Protein AF-U2QV07-F1 (afdb_monomer_lite)

InterPro domains:
  IPR036388 Winged helix-like DNA-binding domain superfamily [G3DSA:1.10.10.10] (2-56)
  IPR036390 Winged helix DNA-binding domain superfamily [SSF46785] (6-74)

Structure (mmCIF, N/CA/C/O backbone):
data_AF-U2QV07-F1
#
_entry.id   AF-U2QV07-F1
#
loop_
_atom_site.group_PDB
_atom_site.id
_atom_site.type_symbol
_atom_site.label_atom_id
_atom_site.label_alt_id
_atom_site.label_comp_id
_atom_site.label_asym_id
_atom_site.label_entity_id
_atom_site.label_seq_id
_atom_site.pdbx_PDB_ins_code
_atom_site.Cartn_x
_atom_site.Cartn_y
_atom_site.Cartn_z
_atom_site.occupancy
_atom_site.B_iso_or_equiv
_atom_site.auth_seq_id
_atom_site.auth_comp_id
_atom_site.auth_asym_id
_atom_site.auth_atom_id
_atom_site.pdbx_PDB_model_num
ATOM 1 N N . MET A 1 1 ? 4.104 -17.697 6.189 1.00 62.09 1 MET A N 1
ATOM 2 C CA . MET A 1 1 ? 2.750 -17.159 6.452 1.00 62.09 1 MET A CA 1
ATOM 3 C C . MET A 1 1 ? 2.795 -15.646 6.325 1.00 62.09 1 MET A C 1
ATOM 5 O O . MET A 1 1 ? 3.747 -15.048 6.816 1.00 62.09 1 MET A O 1
ATOM 9 N N . VAL A 1 2 ? 1.820 -15.036 5.647 1.00 80.56 2 VAL A N 1
ATOM 10 C CA . VAL A 1 2 ? 1.725 -13.571 5.540 1.00 80.56 2 VAL A CA 1
ATOM 11 C C . VAL A 1 2 ? 1.279 -13.019 6.894 1.00 80.56 2 VAL A C 1
ATOM 13 O O . VAL A 1 2 ? 0.295 -13.480 7.463 1.00 80.56 2 VAL A O 1
ATOM 16 N N . GLN A 1 3 ? 2.034 -12.070 7.446 1.00 92.44 3 GLN A N 1
ATOM 17 C CA . GLN A 1 3 ? 1.728 -11.475 8.746 1.00 92.44 3 GLN A CA 1
ATOM 18 C C . GLN A 1 3 ? 0.769 -10.293 8.569 1.00 92.44 3 GLN A C 1
ATOM 20 O O . GLN A 1 3 ? 1.095 -9.364 7.827 1.00 92.44 3 GLN A O 1
ATOM 25 N N . LYS A 1 4 ? -0.362 -10.293 9.291 1.00 96.25 4 LYS A N 1
ATOM 26 C CA . LYS A 1 4 ? -1.298 -9.157 9.334 1.00 96.25 4 LYS A CA 1
ATOM 27 C C . LYS A 1 4 ? -0.608 -7.905 9.874 1.00 96.25 4 LYS A C 1
ATOM 29 O O . LYS A 1 4 ? 0.207 -7.995 10.797 1.00 96.25 4 LYS A O 1
ATOM 34 N N . LYS A 1 5 ? -0.914 -6.739 9.305 1.00 97.25 5 LYS A N 1
ATOM 35 C CA . LYS A 1 5 ? -0.305 -5.463 9.716 1.00 97.25 5 LYS A CA 1
ATOM 36 C C . LYS A 1 5 ? -1.341 -4.363 9.847 1.00 97.25 5 LYS A C 1
ATOM 38 O O . LYS A 1 5 ? -2.303 -4.320 9.088 1.00 97.25 5 LYS A O 1
ATOM 43 N N . ASN A 1 6 ? -1.122 -3.460 10.793 1.00 96.69 6 ASN A N 1
ATOM 44 C CA . ASN A 1 6 ? -1.952 -2.274 10.971 1.00 96.69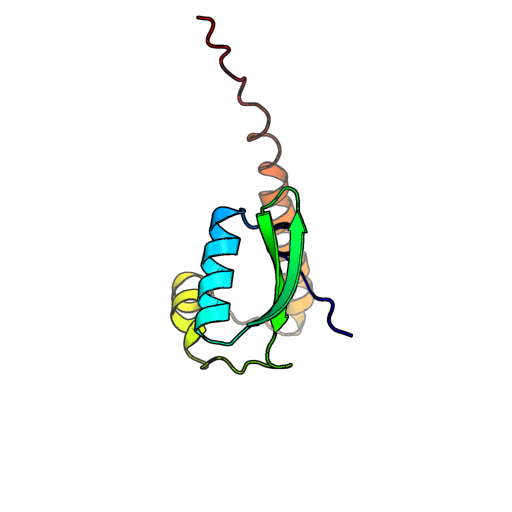 6 ASN A CA 1
ATOM 45 C C . ASN A 1 6 ? -1.385 -1.047 10.230 1.00 96.69 6 ASN A C 1
ATOM 47 O O . ASN A 1 6 ? -0.264 -1.072 9.710 1.00 96.69 6 ASN A O 1
ATOM 51 N N . SER A 1 7 ? -2.148 0.050 10.194 1.00 95.88 7 SER A N 1
ATOM 52 C CA . SER A 1 7 ? -1.762 1.261 9.454 1.00 95.88 7 SER A CA 1
ATOM 53 C C . SER A 1 7 ? -0.438 1.869 9.927 1.00 95.88 7 SER A C 1
ATOM 55 O O . SER A 1 7 ? 0.347 2.341 9.108 1.00 95.88 7 SER A O 1
ATOM 57 N N . GLN A 1 8 ? -0.137 1.821 11.227 1.00 95.38 8 GLN A N 1
ATOM 58 C CA . GLN A 1 8 ? 1.112 2.353 11.774 1.00 95.38 8 GLN A CA 1
ATOM 59 C C . GLN A 1 8 ? 2.322 1.502 11.368 1.00 95.38 8 GLN A C 1
ATOM 61 O O . GLN A 1 8 ? 3.366 2.040 10.994 1.00 95.38 8 GLN A O 1
ATOM 66 N N . GLN A 1 9 ? 2.183 0.177 11.410 1.00 96.56 9 GLN A N 1
ATOM 67 C CA . GLN A 1 9 ? 3.221 -0.753 10.968 1.00 96.56 9 GLN A CA 1
ATOM 68 C C . GLN A 1 9 ? 3.502 -0.595 9.470 1.00 96.56 9 GLN A C 1
ATOM 70 O O . GLN A 1 9 ? 4.667 -0.547 9.073 1.00 96.56 9 GLN A O 1
ATOM 75 N N . LEU A 1 10 ? 2.455 -0.458 8.651 1.00 96.75 10 LEU A N 1
ATOM 76 C CA . LEU A 1 10 ? 2.583 -0.244 7.208 1.00 96.75 10 LEU A CA 1
ATOM 77 C C . LEU A 1 10 ? 3.198 1.120 6.878 1.00 96.75 10 LEU A C 1
ATOM 79 O O . LEU A 1 10 ? 4.095 1.183 6.042 1.00 96.75 10 LEU A O 1
ATOM 83 N N . ALA A 1 11 ? 2.812 2.189 7.583 1.00 96.94 11 ALA A N 1
ATOM 84 C CA . ALA A 1 11 ? 3.434 3.508 7.442 1.00 96.94 11 ALA A CA 1
ATOM 85 C C . ALA A 1 11 ? 4.947 3.454 7.672 1.00 96.94 11 ALA A C 1
ATOM 87 O O . ALA A 1 11 ? 5.725 3.988 6.881 1.00 96.94 11 ALA A O 1
ATOM 88 N N . LYS A 1 12 ? 5.367 2.772 8.746 1.00 96.44 12 LYS A N 1
ATOM 89 C CA . LYS A 1 12 ? 6.781 2.615 9.095 1.00 96.44 12 LYS A CA 1
ATOM 90 C C . LYS A 1 12 ? 7.530 1.791 8.048 1.00 96.44 12 LYS A C 1
ATOM 92 O O . LYS A 1 12 ? 8.621 2.183 7.646 1.00 96.44 12 LYS A O 1
ATOM 97 N N . LEU A 1 13 ? 6.950 0.674 7.607 1.00 95.50 13 LEU A N 1
ATOM 98 C CA . LEU A 1 13 ? 7.563 -0.234 6.635 1.00 95.50 13 LEU A CA 1
ATOM 99 C C . LEU A 1 13 ? 7.738 0.427 5.261 1.00 95.50 13 LEU A C 1
ATOM 101 O O . LEU A 1 13 ? 8.793 0.296 4.651 1.00 95.50 13 LEU A O 1
ATOM 105 N N . LEU A 1 14 ? 6.734 1.177 4.809 1.00 94.75 14 LEU A N 1
ATOM 106 C CA . LEU A 1 14 ? 6.724 1.855 3.510 1.00 94.75 14 LEU A CA 1
ATOM 107 C C . LEU A 1 14 ? 7.323 3.270 3.559 1.00 94.75 14 LEU A C 1
ATOM 109 O O . LEU A 1 14 ? 7.401 3.936 2.531 1.00 94.75 14 LEU A O 1
ATOM 113 N N . LYS A 1 15 ? 7.737 3.742 4.744 1.00 95.25 15 LYS A N 1
ATOM 114 C CA . LYS A 1 15 ? 8.268 5.096 4.982 1.00 95.25 15 LYS A CA 1
ATOM 115 C C . LYS A 1 15 ? 7.345 6.212 4.460 1.00 95.25 15 LYS A C 1
ATOM 117 O O . LYS A 1 15 ? 7.811 7.238 3.969 1.00 95.25 15 LYS A O 1
ATOM 122 N N . ILE A 1 16 ? 6.031 6.033 4.598 1.00 94.25 16 ILE A N 1
ATOM 123 C CA . ILE A 1 16 ? 5.016 7.035 4.239 1.00 94.25 16 ILE A CA 1
ATOM 124 C C . ILE A 1 16 ? 4.342 7.606 5.483 1.00 94.25 16 ILE A C 1
ATOM 126 O O . ILE A 1 16 ? 4.241 6.952 6.519 1.00 94.25 16 ILE A O 1
ATOM 130 N N . ASN A 1 17 ? 3.883 8.856 5.397 1.00 94.94 17 ASN A N 1
ATOM 131 C CA . ASN A 1 17 ? 3.245 9.515 6.533 1.00 94.94 17 ASN A CA 1
ATOM 132 C C . ASN A 1 17 ? 1.880 8.889 6.881 1.00 94.94 17 ASN A C 1
ATOM 134 O O . ASN A 1 17 ? 1.239 8.229 6.057 1.00 94.94 17 ASN A O 1
ATOM 138 N N . ARG A 1 18 ? 1.423 9.140 8.115 1.00 87.88 18 ARG A N 1
ATOM 139 C CA . ARG A 1 18 ? 0.204 8.536 8.666 1.00 87.88 18 ARG A CA 1
ATOM 140 C C . ARG A 1 18 ? -1.055 8.891 7.861 1.00 87.88 18 ARG A C 1
ATOM 142 O O . ARG A 1 18 ? -1.872 8.020 7.594 1.00 87.88 18 ARG A O 1
ATOM 149 N N . THR A 1 19 ? -1.207 10.140 7.432 1.00 91.75 19 THR A N 1
ATOM 150 C CA . THR A 1 19 ? -2.385 10.565 6.656 1.00 91.75 19 THR A CA 1
ATOM 151 C C . THR A 1 19 ? -2.462 9.847 5.307 1.00 91.75 19 THR A C 1
ATOM 153 O O . THR A 1 19 ? -3.518 9.338 4.939 1.00 91.75 19 THR A O 1
ATOM 156 N N . ARG A 1 20 ? -1.333 9.732 4.596 1.00 95.75 20 ARG A N 1
ATOM 157 C CA . ARG A 1 20 ? -1.250 9.045 3.300 1.00 95.75 20 ARG A CA 1
ATOM 158 C C . ARG A 1 20 ? -1.522 7.552 3.418 1.00 95.75 20 ARG A C 1
ATOM 160 O O . ARG A 1 20 ? -2.264 7.030 2.596 1.00 95.75 20 ARG A O 1
ATOM 167 N N . ILE A 1 21 ? -0.972 6.865 4.428 1.00 97.44 21 ILE A N 1
ATOM 168 C CA . ILE A 1 21 ? -1.245 5.426 4.578 1.00 97.44 21 ILE A CA 1
ATOM 169 C C . ILE A 1 21 ? -2.740 5.171 4.791 1.00 97.44 21 ILE A C 1
ATOM 171 O O . ILE A 1 21 ? -3.277 4.257 4.184 1.00 97.44 21 ILE A O 1
ATOM 175 N N . HIS A 1 22 ? -3.432 5.991 5.591 1.00 95.50 22 HIS A N 1
ATOM 176 C CA . HIS A 1 22 ? -4.862 5.805 5.838 1.00 95.50 22 HIS A CA 1
ATOM 177 C C . HIS A 1 22 ? -5.679 6.002 4.562 1.00 95.50 22 HIS A C 1
ATOM 179 O O . HIS A 1 22 ? -6.530 5.174 4.259 1.00 95.50 22 HIS A O 1
ATOM 185 N N . TYR A 1 23 ? -5.364 7.042 3.788 1.00 97.19 23 TYR A N 1
ATOM 186 C CA . TYR A 1 23 ? -5.982 7.268 2.483 1.00 97.19 23 TYR A CA 1
ATOM 187 C C . TYR A 1 23 ? -5.820 6.058 1.549 1.00 97.19 23 TYR A C 1
ATOM 189 O O . TYR A 1 23 ? -6.803 5.561 1.008 1.00 97.19 23 TYR A O 1
ATOM 197 N N . HIS A 1 24 ? -4.597 5.539 1.400 1.00 96.75 24 HIS A N 1
ATOM 198 C CA . HIS A 1 24 ? -4.348 4.397 0.518 1.00 96.75 24 HIS A CA 1
ATOM 199 C C . HIS A 1 24 ? -4.987 3.100 1.023 1.00 96.75 24 HIS A C 1
ATOM 201 O O . HIS A 1 24 ? -5.505 2.341 0.214 1.00 96.75 24 HIS A O 1
ATOM 207 N N . LEU A 1 25 ? -4.987 2.844 2.334 1.00 97.50 25 LEU A N 1
ATOM 208 C CA . LEU A 1 25 ? -5.631 1.653 2.893 1.00 97.50 25 LEU A CA 1
ATOM 209 C C . LEU A 1 25 ? -7.145 1.672 2.689 1.00 97.50 25 LEU A C 1
ATOM 211 O O . LEU A 1 25 ? -7.693 0.635 2.342 1.00 97.50 25 LEU A O 1
ATOM 215 N N . ASN A 1 26 ? -7.793 2.831 2.831 1.00 96.69 26 ASN A N 1
ATOM 216 C CA . ASN A 1 26 ? -9.223 2.956 2.551 1.00 96.69 26 ASN A CA 1
ATOM 217 C C . ASN A 1 26 ? -9.540 2.602 1.093 1.00 96.69 26 ASN A C 1
ATOM 219 O O . ASN A 1 26 ? -10.444 1.817 0.852 1.00 96.69 26 ASN A O 1
ATOM 223 N N . ILE A 1 27 ? -8.766 3.125 0.136 1.00 97.31 27 ILE A N 1
ATOM 224 C CA . ILE A 1 27 ? -8.954 2.818 -1.292 1.00 97.31 27 ILE A CA 1
ATOM 225 C C . ILE A 1 27 ? -8.725 1.327 -1.563 1.00 97.31 27 ILE A C 1
ATOM 227 O O . ILE A 1 27 ? -9.506 0.689 -2.257 1.00 97.31 27 ILE A O 1
ATOM 231 N N . LEU A 1 28 ? -7.656 0.746 -1.017 1.00 96.81 28 LEU A N 1
ATOM 232 C CA . LEU A 1 28 ? -7.368 -0.675 -1.219 1.00 96.81 28 LEU A CA 1
ATOM 233 C C . LEU A 1 28 ? -8.443 -1.580 -0.596 1.00 96.81 28 LEU A C 1
ATOM 235 O O . LEU A 1 28 ? -8.738 -2.626 -1.167 1.00 96.81 28 LEU A O 1
ATOM 239 N N . GLU A 1 29 ? -9.009 -1.197 0.552 1.00 97.56 29 GLU A N 1
ATOM 240 C CA . GLU A 1 29 ? -10.135 -1.892 1.196 1.00 97.56 29 GLU A CA 1
ATOM 241 C C . GLU A 1 29 ? -11.408 -1.761 0.342 1.00 97.56 29 GLU A C 1
ATOM 243 O O . GLU A 1 29 ? -12.054 -2.766 0.062 1.00 97.56 29 GLU A O 1
ATOM 248 N N . GLU A 1 30 ? -11.718 -0.554 -0.144 1.00 97.62 30 GLU A N 1
ATOM 249 C CA . GLU A 1 30 ? -12.874 -0.259 -1.009 1.00 97.62 30 GLU A CA 1
ATOM 250 C C . GLU A 1 30 ? -12.863 -1.072 -2.310 1.00 97.62 30 GLU A C 1
ATOM 252 O O . GLU A 1 30 ? -13.904 -1.557 -2.745 1.00 97.62 30 GLU A O 1
ATOM 257 N N . PHE A 1 31 ? -11.687 -1.265 -2.909 1.00 96.38 31 PHE A N 1
ATOM 258 C CA . PHE A 1 31 ? -11.515 -2.065 -4.125 1.00 96.38 31 PHE A CA 1
ATOM 259 C C . PHE A 1 31 ? -11.131 -3.531 -3.853 1.00 96.38 31 PHE A C 1
ATOM 261 O O . PHE A 1 31 ? -10.687 -4.224 -4.770 1.00 96.38 31 PHE A O 1
ATOM 268 N N . ASN A 1 32 ? -11.271 -4.018 -2.615 1.00 95.50 32 ASN A N 1
ATOM 269 C CA . ASN A 1 32 ? -11.017 -5.413 -2.227 1.00 95.50 32 ASN A CA 1
ATOM 270 C C . ASN A 1 32 ? -9.599 -5.933 -2.543 1.00 95.50 32 ASN A C 1
ATOM 272 O O . ASN A 1 32 ? -9.396 -7.136 -2.707 1.00 95.50 32 ASN A O 1
ATOM 276 N N . PHE A 1 33 ? -8.591 -5.062 -2.595 1.00 96.38 33 PHE A N 1
ATOM 277 C CA . PHE A 1 33 ? -7.183 -5.474 -2.652 1.00 96.38 33 PHE A CA 1
ATOM 278 C C . PHE A 1 33 ? -6.682 -5.962 -1.287 1.00 96.38 33 PHE A C 1
ATOM 280 O O . PHE A 1 33 ? -5.783 -6.800 -1.199 1.00 96.38 33 PHE A O 1
ATOM 287 N N . ILE A 1 34 ? -7.260 -5.436 -0.210 1.00 97.44 34 ILE A N 1
ATOM 288 C CA . ILE A 1 34 ? -6.992 -5.860 1.163 1.00 97.44 34 ILE A CA 1
ATOM 289 C C . ILE A 1 34 ? -8.306 -6.037 1.913 1.00 97.44 34 ILE A C 1
ATOM 291 O O . ILE A 1 34 ? -9.326 -5.460 1.546 1.00 97.44 34 ILE A O 1
ATOM 295 N N . GLU A 1 35 ? -8.258 -6.787 3.002 1.00 97.56 35 GLU A N 1
ATOM 296 C CA . GLU A 1 35 ? -9.383 -6.967 3.913 1.00 97.56 35 GLU A CA 1
ATOM 297 C C . GLU A 1 35 ? -8.940 -6.792 5.366 1.00 97.56 35 GLU A C 1
ATOM 299 O O . GLU A 1 35 ? -7.775 -7.022 5.712 1.00 97.56 35 GLU A O 1
ATOM 304 N N . VAL A 1 36 ? -9.873 -6.374 6.222 1.00 97.50 36 VAL A N 1
ATOM 305 C CA . VAL A 1 36 ? -9.664 -6.331 7.671 1.00 97.50 36 VAL A CA 1
ATOM 306 C C . VAL A 1 36 ? -9.876 -7.731 8.225 1.00 97.50 36 VAL A C 1
ATOM 308 O O . VAL A 1 36 ? -10.995 -8.231 8.240 1.00 97.50 36 VAL A O 1
ATOM 311 N N . VAL A 1 37 ? -8.803 -8.343 8.713 1.00 97.50 37 VAL A N 1
ATOM 312 C CA . VAL A 1 37 ? -8.837 -9.709 9.262 1.00 97.50 37 VAL A CA 1
ATOM 313 C C . VAL A 1 37 ? -8.851 -9.744 10.783 1.00 97.50 37 VAL A C 1
ATOM 315 O O . VAL A 1 37 ? -9.044 -10.803 11.371 1.00 97.50 37 VAL A O 1
ATOM 318 N N . ASP A 1 38 ? -8.581 -8.607 11.426 1.00 97.44 38 ASP A N 1
ATOM 319 C CA . ASP A 1 38 ? -8.613 -8.482 12.878 1.00 97.44 38 ASP A CA 1
ATOM 320 C C . ASP A 1 38 ? -8.757 -7.023 13.323 1.00 97.44 38 ASP A C 1
ATOM 322 O O . ASP A 1 38 ? -8.404 -6.090 12.586 1.00 97.44 38 ASP A O 1
ATOM 326 N N . THR A 1 39 ? -9.226 -6.828 14.552 1.00 97.00 39 THR A N 1
ATOM 327 C CA . THR A 1 39 ? -9.366 -5.520 15.190 1.00 97.00 39 THR A CA 1
ATOM 328 C C . THR A 1 39 ? -9.035 -5.582 16.676 1.00 97.00 39 THR A C 1
ATOM 330 O O . THR A 1 39 ? -9.631 -6.373 17.400 1.00 97.00 39 THR A O 1
ATOM 333 N N . ASP A 1 40 ? -8.195 -4.661 17.145 1.00 95.44 40 ASP A N 1
ATOM 334 C CA . ASP A 1 40 ? -7.949 -4.442 18.575 1.00 95.44 40 ASP A CA 1
ATOM 335 C C . A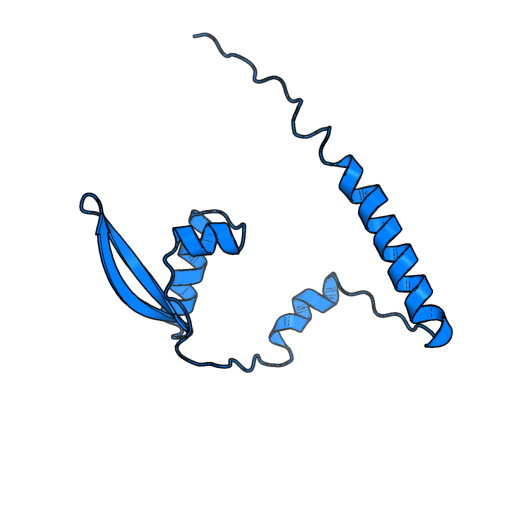SP A 1 40 ? -8.595 -3.132 19.041 1.00 95.44 40 ASP A C 1
ATOM 337 O O . ASP A 1 40 ? -8.664 -2.164 18.284 1.00 95.44 40 ASP A O 1
ATOM 341 N N . SER A 1 41 ? -9.010 -3.055 20.308 1.00 93.69 41 SER A N 1
ATOM 342 C CA . SER A 1 41 ? -9.377 -1.786 20.949 1.00 93.69 41 SER A CA 1
ATOM 343 C C . SER A 1 41 ? -8.206 -1.278 21.782 1.00 93.69 41 SER A C 1
ATOM 345 O O . SER A 1 41 ? -7.823 -1.894 22.775 1.00 93.69 41 SER A O 1
ATOM 347 N N . ILE A 1 42 ? -7.625 -0.148 21.384 1.00 92.06 42 ILE A N 1
ATOM 348 C CA . ILE A 1 42 ? -6.500 0.483 22.079 1.00 92.06 42 ILE A CA 1
ATOM 349 C C . ILE A 1 42 ? -6.969 1.855 22.547 1.00 92.06 42 ILE A C 1
ATOM 351 O O . ILE A 1 42 ? -7.202 2.745 21.732 1.00 92.06 42 ILE A O 1
ATOM 355 N N . ASN A 1 43 ? -7.125 2.035 23.862 1.00 91.62 43 ASN A N 1
ATOM 356 C CA . ASN A 1 43 ? -7.626 3.279 24.464 1.00 91.62 43 ASN A CA 1
ATOM 357 C C . ASN A 1 43 ? -8.975 3.742 23.870 1.00 91.62 43 ASN A C 1
ATOM 359 O O . ASN A 1 43 ? -9.187 4.933 23.651 1.00 91.62 43 ASN A O 1
ATOM 363 N N . GLY A 1 44 ? -9.865 2.795 23.550 1.00 90.31 44 GLY A N 1
ATOM 364 C CA . GLY A 1 44 ? -11.165 3.073 22.926 1.00 90.31 44 GLY A CA 1
ATOM 365 C C . GLY A 1 44 ? -11.113 3.352 21.419 1.00 90.31 44 GLY A C 1
ATOM 366 O O . GLY A 1 44 ? -12.151 3.602 20.814 1.00 90.31 44 GLY A O 1
ATOM 367 N N . ILE A 1 45 ? -9.932 3.292 20.796 1.00 90.81 45 ILE A N 1
ATOM 368 C CA . ILE A 1 45 ? -9.756 3.429 19.348 1.00 90.81 45 ILE A CA 1
ATOM 369 C C . ILE A 1 45 ? -9.656 2.038 18.727 1.00 90.81 45 ILE A C 1
ATOM 371 O O . ILE A 1 45 ? -8.831 1.223 19.139 1.00 90.81 45 ILE A O 1
ATOM 375 N N . ILE A 1 46 ? -10.463 1.791 17.696 1.00 93.75 46 ILE A N 1
ATOM 376 C CA . ILE A 1 46 ? -10.414 0.544 16.931 1.00 93.75 46 ILE A CA 1
ATOM 377 C C . ILE A 1 46 ? -9.191 0.565 16.007 1.00 93.75 46 ILE A C 1
ATOM 379 O O . ILE A 1 46 ? -9.077 1.393 15.100 1.00 93.75 46 ILE A O 1
ATOM 383 N N . GLN A 1 47 ? -8.281 -0.378 16.217 1.00 95.62 47 GLN A N 1
ATOM 384 C CA . GLN A 1 47 ? -7.102 -0.615 15.401 1.00 95.62 47 GLN A CA 1
ATOM 385 C C . GLN A 1 47 ? -7.351 -1.810 14.476 1.00 95.62 47 GLN A C 1
ATOM 387 O O . GLN A 1 47 ? -7.292 -2.956 14.903 1.00 95.62 47 GLN A O 1
ATOM 392 N N . LYS A 1 48 ? -7.581 -1.537 13.188 1.00 97.56 48 LYS A N 1
ATOM 393 C CA . LYS A 1 48 ? -7.701 -2.561 12.137 1.00 97.56 48 LYS A CA 1
ATOM 394 C C . LYS A 1 48 ? -6.344 -3.181 11.771 1.00 97.56 48 LYS A C 1
ATOM 396 O O . LYS A 1 48 ? -5.339 -2.458 11.706 1.00 97.56 48 LYS A O 1
ATOM 401 N N . TYR A 1 49 ? -6.345 -4.473 11.442 1.00 98.00 49 TYR A N 1
ATOM 402 C CA . TYR A 1 49 ? -5.239 -5.198 10.811 1.00 98.00 49 TYR A CA 1
ATOM 403 C C . TYR A 1 49 ? -5.661 -5.773 9.467 1.00 98.00 49 TYR A C 1
ATOM 405 O O . TYR A 1 49 ? -6.747 -6.335 9.341 1.00 98.00 49 TYR A O 1
ATOM 413 N N . TYR A 1 50 ? -4.760 -5.678 8.494 1.00 97.94 50 TYR A N 1
ATOM 414 C CA . TYR A 1 50 ? -5.049 -5.994 7.105 1.00 97.94 50 TYR A CA 1
ATOM 415 C C . TYR A 1 50 ? -4.216 -7.169 6.592 1.00 97.94 50 TYR A C 1
ATOM 417 O O . TYR A 1 50 ? -3.054 -7.339 6.990 1.00 97.94 50 TYR A O 1
ATOM 425 N N . LEU A 1 51 ? -4.801 -7.926 5.666 1.00 97.38 51 LEU A N 1
ATOM 426 C CA . LEU A 1 51 ? -4.123 -8.876 4.783 1.00 97.38 51 LEU A CA 1
ATOM 427 C C . LEU A 1 51 ? -4.545 -8.632 3.324 1.00 97.38 51 LEU A C 1
ATOM 429 O O . LEU A 1 51 ? -5.630 -8.099 3.091 1.00 97.38 51 LEU A O 1
ATOM 433 N N . PRO A 1 52 ? -3.696 -8.978 2.338 1.00 96.56 52 PRO A N 1
ATOM 434 C CA . PRO A 1 52 ? -4.104 -8.973 0.940 1.00 96.56 52 PRO A CA 1
ATOM 435 C C . PRO A 1 52 ? -5.133 -10.079 0.688 1.00 96.56 52 PRO A C 1
ATOM 437 O O . PRO A 1 52 ? -4.999 -11.182 1.215 1.00 96.56 52 PRO A O 1
ATOM 440 N N . THR A 1 53 ? -6.116 -9.801 -0.162 1.00 96.62 53 THR A N 1
ATOM 441 C CA . THR A 1 53 ? -7.177 -10.760 -0.528 1.00 96.62 53 THR A CA 1
ATOM 442 C C . THR A 1 53 ? -6.695 -11.857 -1.482 1.00 96.62 53 THR A C 1
ATOM 444 O O . THR A 1 53 ? -7.338 -12.893 -1.633 1.00 96.62 53 THR A O 1
ATOM 447 N N . THR A 1 54 ? -5.547 -11.654 -2.131 1.00 93.12 54 THR A N 1
ATOM 448 C CA . THR A 1 54 ? -4.932 -12.601 -3.068 1.00 93.12 54 THR A CA 1
ATOM 449 C C . THR A 1 54 ? -3.410 -12.587 -2.944 1.00 93.12 54 THR A C 1
ATOM 451 O O . THR A 1 54 ? -2.799 -11.614 -2.504 1.00 93.12 54 THR A O 1
ATOM 454 N N . HIS A 1 55 ? -2.784 -13.685 -3.364 1.00 88.12 55 HIS A N 1
ATOM 455 C CA . HIS A 1 55 ? -1.331 -13.820 -3.427 1.00 88.12 55 HIS A CA 1
ATOM 456 C C . HIS A 1 55 ? -0.710 -12.971 -4.546 1.00 88.12 55 HIS A C 1
ATOM 458 O O . HIS A 1 55 ? 0.462 -12.609 -4.460 1.00 88.12 55 HIS A O 1
ATOM 464 N N . THR A 1 56 ? -1.480 -12.663 -5.594 1.00 87.88 56 THR A N 1
ATOM 465 C CA . THR A 1 56 ? -0.993 -11.986 -6.802 1.00 87.88 56 THR A CA 1
ATOM 466 C C . THR A 1 56 ? -2.039 -11.038 -7.373 1.00 87.88 56 THR A C 1
ATOM 468 O O . THR A 1 56 ? -3.206 -11.409 -7.502 1.00 87.88 56 THR A O 1
ATOM 471 N N . PHE A 1 57 ? -1.586 -9.860 -7.802 1.00 87.81 57 PHE A N 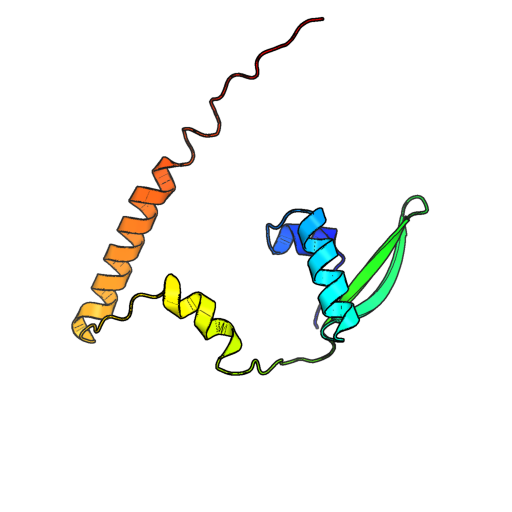1
ATOM 472 C CA . PHE A 1 57 ? -2.358 -8.898 -8.586 1.00 87.81 57 PHE A CA 1
ATOM 473 C C . PHE A 1 57 ? -1.678 -8.726 -9.942 1.00 87.81 57 PHE A C 1
ATOM 475 O O . PHE A 1 57 ? -0.469 -8.503 -9.990 1.00 87.81 57 PHE A O 1
ATOM 482 N N . ILE A 1 58 ? -2.441 -8.835 -11.031 1.00 87.56 58 ILE A N 1
ATOM 483 C CA . ILE A 1 58 ? -1.937 -8.611 -12.391 1.00 87.56 58 ILE A CA 1
ATOM 484 C C . ILE A 1 58 ? -2.396 -7.214 -12.819 1.00 87.56 58 ILE A C 1
ATOM 486 O O . ILE A 1 58 ? -3.558 -7.053 -13.198 1.00 87.56 58 ILE A O 1
ATOM 490 N N . PRO A 1 59 ? -1.539 -6.184 -12.707 1.00 84.62 59 PRO A N 1
ATOM 491 C CA . PRO A 1 59 ? -1.887 -4.855 -13.181 1.00 84.62 59 PRO A CA 1
ATOM 492 C C . PRO A 1 59 ? -2.050 -4.850 -14.703 1.00 84.62 59 PRO A C 1
ATOM 494 O O . PRO A 1 59 ? -1.356 -5.576 -15.418 1.00 84.62 59 PRO A O 1
ATOM 497 N N . ALA A 1 60 ? -2.928 -3.983 -15.207 1.00 84.88 60 ALA A N 1
ATOM 498 C CA . ALA A 1 60 ? -2.982 -3.712 -16.636 1.00 84.88 60 ALA A CA 1
ATOM 499 C C . ALA A 1 60 ? -1.620 -3.150 -17.103 1.00 84.88 60 ALA A C 1
ATOM 501 O O . ALA A 1 60 ? -1.067 -2.291 -16.410 1.00 84.88 60 ALA A O 1
ATOM 502 N N . PRO A 1 61 ? -1.072 -3.578 -18.258 1.00 78.50 61 PRO A N 1
ATOM 503 C CA . PRO A 1 61 ? 0.267 -3.166 -18.697 1.00 78.50 61 PRO A CA 1
ATOM 504 C C . PRO A 1 61 ? 0.462 -1.646 -18.768 1.00 78.50 61 PRO A C 1
ATOM 506 O O . PRO A 1 61 ? 1.550 -1.136 -18.523 1.00 78.50 61 PRO A O 1
ATOM 509 N N . ASN A 1 62 ? -0.611 -0.917 -19.068 1.00 78.94 62 ASN A N 1
ATOM 510 C CA . ASN A 1 62 ? -0.618 0.532 -19.212 1.00 78.94 62 ASN A CA 1
ATOM 511 C C . ASN A 1 62 ? -0.736 1.304 -17.888 1.00 78.94 62 ASN A C 1
ATOM 513 O O . ASN A 1 62 ? -0.599 2.523 -17.916 1.00 78.94 62 ASN A O 1
ATOM 517 N N . ILE A 1 63 ? -0.970 0.658 -16.737 1.00 80.06 63 ILE A N 1
ATOM 518 C CA . ILE A 1 63 ? -1.204 1.376 -15.468 1.00 80.06 63 ILE A CA 1
ATOM 519 C C . ILE A 1 63 ? 0.009 2.205 -15.021 1.00 80.06 63 ILE A C 1
ATOM 521 O O . ILE A 1 63 ? -0.125 3.159 -14.260 1.00 80.06 63 ILE A O 1
ATOM 525 N N . PHE A 1 64 ? 1.195 1.852 -15.515 1.00 74.62 64 PHE A N 1
ATOM 526 C CA . PHE A 1 64 ? 2.439 2.554 -15.228 1.00 74.62 64 PHE A CA 1
ATOM 527 C C . PHE A 1 64 ? 2.912 3.449 -16.380 1.00 74.62 64 PHE A C 1
ATOM 529 O O . PHE A 1 64 ? 3.936 4.114 -16.229 1.00 74.62 64 PHE A O 1
ATOM 536 N N . ASN A 1 65 ? 2.193 3.503 -17.511 1.00 70.19 65 ASN A N 1
ATOM 537 C CA . ASN A 1 65 ? 2.638 4.259 -18.686 1.00 70.19 65 ASN A CA 1
ATOM 538 C C . ASN A 1 65 ? 2.875 5.731 -18.349 1.00 70.19 65 ASN A C 1
ATOM 540 O O . ASN A 1 65 ? 3.933 6.246 -18.672 1.00 70.19 65 ASN A O 1
ATOM 544 N N . ASP A 1 66 ? 1.967 6.399 -17.639 1.00 65.31 66 ASP A N 1
ATOM 545 C CA . ASP A 1 66 ? 2.136 7.827 -17.325 1.00 65.31 66 ASP A CA 1
ATOM 546 C C . ASP A 1 66 ? 3.302 8.098 -16.359 1.00 65.31 66 ASP A C 1
ATOM 548 O O . ASP A 1 66 ? 3.936 9.156 -16.420 1.00 65.31 66 ASP A O 1
ATOM 552 N N . PHE A 1 67 ? 3.621 7.116 -15.507 1.00 62.66 67 PHE A N 1
ATOM 553 C CA . PHE A 1 67 ? 4.786 7.142 -14.622 1.00 62.66 67 PHE A CA 1
ATOM 554 C C . PHE A 1 67 ? 6.087 7.017 -15.419 1.00 62.66 67 PHE A C 1
ATOM 556 O O . PHE A 1 67 ? 7.043 7.747 -15.165 1.00 62.66 67 PHE A O 1
ATOM 563 N N . PHE A 1 68 ? 6.124 6.121 -16.405 1.00 62.31 68 PHE A N 1
ATOM 564 C CA . PHE A 1 68 ? 7.306 5.902 -17.233 1.00 62.31 68 PHE A CA 1
ATOM 565 C C . PHE A 1 68 ? 7.472 6.982 -18.308 1.00 62.31 68 PHE A C 1
ATOM 567 O O . PHE A 1 68 ? 8.583 7.460 -18.513 1.00 62.31 68 PHE A O 1
ATOM 574 N N . ASN A 1 69 ? 6.397 7.467 -18.923 1.00 62.72 69 ASN A N 1
ATOM 575 C CA . ASN A 1 69 ? 6.458 8.427 -20.029 1.00 62.72 69 ASN A CA 1
ATOM 576 C C . ASN A 1 69 ? 7.132 9.757 -19.650 1.00 62.72 69 ASN A C 1
ATOM 578 O O . ASN A 1 69 ? 7.703 10.413 -20.514 1.00 62.72 69 ASN A O 1
ATOM 582 N N . ASN A 1 70 ? 7.096 10.144 -18.368 1.00 60.97 70 ASN A N 1
ATOM 583 C CA . ASN A 1 70 ? 7.666 11.408 -17.887 1.00 60.97 70 ASN A CA 1
ATOM 584 C C . ASN A 1 70 ? 8.928 11.248 -17.015 1.00 60.97 70 ASN A C 1
ATOM 586 O O . ASN A 1 70 ? 9.533 12.252 -16.643 1.00 60.97 70 ASN A O 1
ATOM 590 N N . ILE A 1 71 ? 9.303 10.020 -16.632 1.00 62.53 71 ILE A N 1
ATOM 591 C CA . ILE A 1 71 ? 10.385 9.759 -15.654 1.00 62.53 71 ILE A CA 1
ATOM 592 C C . ILE A 1 71 ? 11.364 8.676 -16.141 1.00 62.53 71 ILE A C 1
ATOM 594 O O . ILE A 1 71 ? 12.473 8.572 -15.621 1.00 62.53 71 ILE A O 1
ATOM 598 N N . SER A 1 72 ? 10.999 7.873 -17.145 1.00 63.91 72 SER A N 1
ATOM 599 C CA . SER A 1 72 ? 11.884 6.844 -17.693 1.00 63.91 72 SER A CA 1
ATOM 600 C C . SER A 1 72 ? 12.718 7.377 -18.853 1.00 63.91 72 SER A C 1
ATOM 602 O O . SER A 1 72 ? 12.232 8.093 -19.726 1.00 63.91 72 SER A O 1
ATOM 604 N N . LEU A 1 73 ? 13.997 7.011 -18.847 1.00 69.75 73 LEU A N 1
ATOM 605 C CA . LEU A 1 73 ? 14.906 7.187 -19.969 1.00 69.75 73 LEU A CA 1
ATOM 606 C C . LEU A 1 73 ? 15.246 5.795 -20.486 1.00 69.75 73 LEU A C 1
ATOM 608 O O . LEU A 1 73 ? 15.790 4.977 -19.746 1.00 69.75 73 LEU A O 1
ATOM 612 N N . ASN A 1 74 ? 14.928 5.541 -21.752 1.00 75.12 74 ASN A N 1
ATOM 613 C CA . ASN A 1 74 ? 15.323 4.314 -22.428 1.00 75.12 74 ASN A CA 1
ATOM 614 C C . ASN A 1 74 ? 16.663 4.552 -23.120 1.00 75.12 74 ASN A C 1
ATOM 616 O O . ASN A 1 74 ? 16.814 5.507 -23.881 1.00 75.12 74 ASN A O 1
ATOM 620 N N . PHE A 1 75 ? 17.632 3.682 -22.866 1.00 81.56 75 PHE A N 1
ATOM 621 C CA . PHE A 1 75 ? 18.928 3.695 -23.528 1.00 81.56 75 PHE A CA 1
ATOM 622 C C . PHE A 1 75 ? 19.410 2.260 -23.708 1.00 81.56 75 PHE A C 1
ATOM 624 O O . PHE A 1 75 ? 19.023 1.360 -22.963 1.00 81.56 75 PHE A O 1
ATOM 631 N N . ASN A 1 76 ? 20.241 2.057 -24.723 1.00 87.19 76 ASN A N 1
ATOM 632 C CA . ASN A 1 76 ? 20.814 0.756 -25.031 1.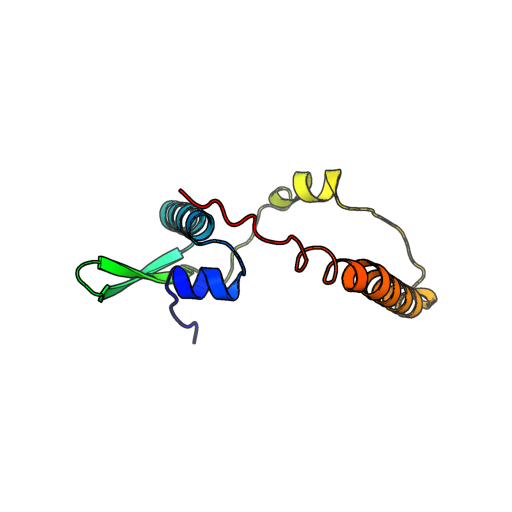00 87.19 76 ASN A CA 1
ATOM 633 C C . ASN A 1 76 ? 22.217 0.668 -24.427 1.00 87.19 76 ASN A C 1
ATOM 635 O O . ASN A 1 76 ? 22.960 1.650 -24.444 1.00 87.19 76 ASN A O 1
ATOM 639 N N . ILE A 1 77 ? 22.570 -0.509 -23.914 1.00 88.75 77 ILE A N 1
ATOM 640 C CA . ILE A 1 77 ? 23.894 -0.803 -23.363 1.00 88.75 77 ILE A CA 1
ATOM 641 C C . ILE A 1 77 ? 24.350 -2.132 -23.952 1.00 88.75 77 ILE A C 1
ATOM 643 O O . ILE A 1 77 ? 23.602 -3.112 -23.926 1.00 88.75 77 ILE A O 1
ATOM 647 N N . ASP A 1 78 ? 25.577 -2.171 -24.460 1.00 94.56 78 ASP A N 1
ATOM 648 C CA . ASP A 1 78 ? 26.196 -3.430 -24.858 1.00 94.56 78 ASP A CA 1
ATOM 649 C C . ASP A 1 78 ? 26.435 -4.297 -23.623 1.00 94.56 78 ASP A C 1
ATOM 651 O O . ASP A 1 78 ? 26.870 -3.809 -22.581 1.00 94.56 78 ASP A O 1
ATOM 655 N N . LYS A 1 79 ? 26.191 -5.604 -23.736 1.00 91.25 79 LYS A N 1
ATOM 656 C CA . LYS A 1 79 ? 26.259 -6.529 -22.594 1.00 91.25 79 LYS A CA 1
ATOM 657 C C . LYS A 1 79 ? 27.605 -6.491 -21.856 1.00 91.25 79 LYS A C 1
ATOM 659 O O . LYS A 1 79 ? 27.653 -6.629 -20.641 1.00 91.25 79 LYS A O 1
ATOM 664 N N . GLU A 1 80 ? 28.693 -6.262 -22.583 1.00 93.81 80 GLU A N 1
ATOM 665 C CA . GLU A 1 80 ? 30.049 -6.108 -22.037 1.00 93.81 80 GLU A CA 1
ATOM 666 C C . GLU A 1 80 ? 30.230 -4.875 -21.134 1.00 93.81 80 GLU A C 1
ATOM 668 O O . GLU A 1 80 ? 31.102 -4.863 -20.269 1.00 93.81 80 GLU A O 1
ATOM 673 N N . ASN A 1 81 ? 29.382 -3.857 -21.293 1.00 93.50 81 ASN A N 1
ATOM 674 C CA . ASN A 1 81 ? 29.438 -2.599 -20.552 1.00 93.50 81 ASN A CA 1
ATOM 675 C C . ASN A 1 81 ? 28.430 -2.535 -19.391 1.00 93.50 81 ASN A C 1
ATOM 677 O O . ASN A 1 81 ? 28.430 -1.559 -18.637 1.00 93.50 81 ASN A O 1
ATOM 681 N N . GLU A 1 82 ? 27.592 -3.561 -19.215 1.00 91.38 82 GLU A N 1
ATOM 682 C CA . GLU A 1 82 ? 26.518 -3.584 -18.215 1.00 91.38 82 GLU A CA 1
ATOM 683 C C . GLU A 1 82 ? 27.053 -3.455 -16.780 1.00 91.38 82 GLU A C 1
ATOM 685 O O . GLU A 1 82 ? 26.599 -2.600 -16.017 1.00 91.38 82 GLU A O 1
ATOM 690 N N . GLU A 1 83 ? 28.064 -4.250 -16.411 1.00 93.12 83 GLU A N 1
ATOM 691 C CA . GLU A 1 83 ? 28.642 -4.210 -15.060 1.00 93.12 83 GLU A CA 1
ATOM 692 C C . GLU A 1 83 ? 29.262 -2.844 -14.742 1.00 93.12 83 GLU A C 1
ATOM 694 O O . GLU A 1 83 ? 29.060 -2.288 -13.656 1.00 93.12 83 GLU A O 1
ATOM 699 N N . LYS A 1 84 ? 29.983 -2.269 -15.712 1.00 94.94 84 LYS A N 1
ATOM 700 C CA . LYS A 1 84 ? 30.613 -0.953 -15.578 1.00 94.94 84 LYS A CA 1
ATOM 701 C C . LYS A 1 84 ? 29.568 0.147 -15.406 1.00 94.94 84 LYS A C 1
ATOM 703 O O . LYS A 1 84 ? 29.738 1.009 -14.545 1.00 94.94 84 LYS A O 1
ATOM 708 N N . PHE A 1 85 ? 28.483 0.098 -16.177 1.00 93.69 85 PHE A N 1
ATOM 709 C CA . PHE A 1 85 ? 27.386 1.052 -16.063 1.00 93.69 85 PHE A CA 1
ATOM 710 C C . PHE A 1 85 ? 26.784 1.056 -14.652 1.00 93.69 85 PHE A C 1
ATOM 712 O O . PHE A 1 85 ? 26.677 2.114 -14.028 1.00 93.69 85 PHE A O 1
ATOM 719 N N . TRP A 1 86 ? 26.446 -0.117 -14.109 1.00 93.31 86 TRP A N 1
ATOM 720 C CA . TRP A 1 86 ? 25.879 -0.216 -12.761 1.00 93.31 86 TRP A CA 1
ATOM 721 C C . TRP A 1 86 ? 26.841 0.277 -11.683 1.00 93.31 86 TRP A C 1
ATOM 723 O O . TRP A 1 86 ? 26.417 0.931 -10.724 1.00 93.31 86 TRP A O 1
ATOM 733 N N . TYR A 1 87 ? 28.137 0.005 -11.846 1.00 94.81 87 TYR A N 1
ATOM 734 C CA . TYR A 1 87 ? 29.162 0.536 -10.958 1.00 94.81 87 TYR A CA 1
ATOM 735 C C . TYR A 1 87 ? 29.192 2.072 -10.981 1.00 94.81 87 TYR A C 1
ATOM 737 O O . TYR A 1 87 ? 29.097 2.701 -9.925 1.00 94.81 87 TYR A O 1
ATOM 745 N N . GLU A 1 88 ? 29.268 2.691 -12.161 1.00 94.06 88 GLU A N 1
ATOM 746 C CA . GLU A 1 88 ? 29.289 4.152 -12.308 1.00 94.06 88 GLU A CA 1
ATOM 747 C C . GLU A 1 88 ? 28.008 4.808 -11.782 1.00 94.06 88 GLU A C 1
ATOM 749 O O . GLU A 1 88 ? 28.079 5.809 -11.061 1.00 94.06 88 GLU A O 1
ATOM 754 N N . LEU A 1 89 ? 26.845 4.215 -12.064 1.00 91.62 89 LEU A N 1
ATOM 755 C CA . LEU A 1 89 ? 25.555 4.697 -11.580 1.00 91.62 89 LEU A CA 1
ATOM 756 C C . LEU A 1 89 ? 25.501 4.713 -10.049 1.00 91.62 89 LEU A C 1
ATOM 758 O O . LEU A 1 89 ? 25.067 5.700 -9.456 1.00 91.62 89 LEU A O 1
ATOM 762 N N . LYS A 1 90 ? 26.005 3.662 -9.396 1.00 92.06 90 LYS A N 1
ATOM 763 C CA . LYS A 1 90 ? 26.067 3.590 -7.932 1.00 92.06 90 LYS A CA 1
ATOM 764 C C . LYS A 1 90 ? 26.996 4.651 -7.341 1.00 92.06 90 LYS A C 1
ATOM 766 O O . LYS A 1 90 ? 26.689 5.239 -6.305 1.00 92.06 90 LYS A O 1
ATOM 771 N N . GLN A 1 91 ? 28.120 4.937 -7.997 1.00 93.75 91 GLN A N 1
ATOM 772 C CA . GLN A 1 91 ? 29.012 6.014 -7.558 1.00 93.75 91 GLN A CA 1
ATOM 773 C C . GLN A 1 91 ? 28.376 7.394 -7.725 1.00 93.75 91 GLN A C 1
ATOM 775 O O . GLN A 1 91 ? 28.544 8.264 -6.866 1.00 93.75 91 GLN A O 1
ATOM 780 N N . LEU A 1 92 ? 27.614 7.588 -8.801 1.00 91.81 92 LEU A N 1
ATOM 781 C CA . LEU A 1 92 ? 26.835 8.798 -9.018 1.00 91.81 92 LEU A CA 1
ATOM 782 C C . LEU A 1 92 ? 25.779 8.971 -7.922 1.00 91.81 92 LEU A C 1
ATOM 784 O O . LEU A 1 92 ? 25.694 10.043 -7.324 1.00 91.81 92 LEU A O 1
ATOM 788 N N . GLU A 1 93 ? 25.027 7.913 -7.615 1.00 87.69 93 GLU A N 1
ATOM 789 C CA . GLU A 1 93 ? 24.046 7.900 -6.531 1.00 87.69 93 GLU A CA 1
ATOM 790 C C . GLU A 1 93 ? 24.700 8.327 -5.211 1.00 87.69 93 GLU A C 1
ATOM 792 O O . GLU A 1 93 ? 24.300 9.330 -4.621 1.00 87.69 93 GLU A O 1
ATOM 797 N N . ASN A 1 94 ? 25.790 7.673 -4.805 1.00 89.25 94 ASN A N 1
ATOM 798 C CA . ASN A 1 94 ? 26.515 8.030 -3.583 1.00 89.25 94 ASN A CA 1
ATOM 799 C C . ASN A 1 94 ? 26.934 9.509 -3.573 1.00 89.25 94 ASN A C 1
ATOM 801 O O . ASN A 1 94 ? 26.691 10.224 -2.603 1.00 89.25 94 ASN A O 1
ATOM 805 N N . LYS A 1 95 ? 27.494 10.015 -4.676 1.00 90.94 95 LYS A N 1
ATOM 806 C CA . LYS A 1 95 ? 27.944 11.411 -4.783 1.00 90.94 95 LYS A CA 1
ATOM 807 C C . LYS A 1 95 ? 26.815 12.425 -4.569 1.00 90.94 95 LYS A C 1
ATOM 809 O O . LYS A 1 95 ? 27.041 13.467 -3.951 1.00 90.94 95 LYS A O 1
ATOM 814 N N . PHE A 1 96 ? 25.624 12.160 -5.099 1.00 84.00 96 PHE A N 1
ATOM 815 C CA . PHE A 1 96 ? 24.502 13.101 -5.041 1.00 84.00 96 PHE A CA 1
ATOM 816 C C . PHE A 1 96 ? 23.612 12.916 -3.810 1.00 84.00 96 PHE A C 1
ATOM 818 O O . PHE A 1 96 ? 23.038 13.895 -3.327 1.00 84.00 96 PHE A O 1
ATOM 825 N N . PHE A 1 97 ? 23.529 11.706 -3.262 1.00 76.12 97 PHE A N 1
ATOM 826 C CA . PHE A 1 97 ? 22.745 11.430 -2.062 1.00 76.12 97 PHE A CA 1
ATOM 827 C C . PHE A 1 97 ? 23.519 11.707 -0.764 1.00 76.12 97 PHE A C 1
ATOM 829 O O . PHE A 1 97 ? 22.901 12.168 0.191 1.00 76.12 97 PHE A O 1
ATOM 836 N N . SER A 1 98 ? 24.855 11.609 -0.731 1.00 61.97 98 SER A N 1
ATOM 837 C CA . SER A 1 98 ? 25.655 12.010 0.445 1.00 61.97 98 SER A CA 1
ATOM 838 C C . SER A 1 98 ? 25.649 13.520 0.735 1.00 61.97 98 SER A C 1
ATOM 840 O O . SER A 1 98 ? 26.065 13.935 1.812 1.00 61.97 98 SER A O 1
ATOM 842 N N . LYS A 1 99 ? 25.176 14.362 -0.197 1.00 55.25 99 LYS A N 1
ATOM 843 C CA . LYS A 1 99 ? 25.170 15.831 -0.052 1.00 55.25 99 LYS A CA 1
ATOM 844 C C . LYS A 1 99 ? 23.882 16.397 0.568 1.00 55.25 99 LYS A C 1
ATOM 84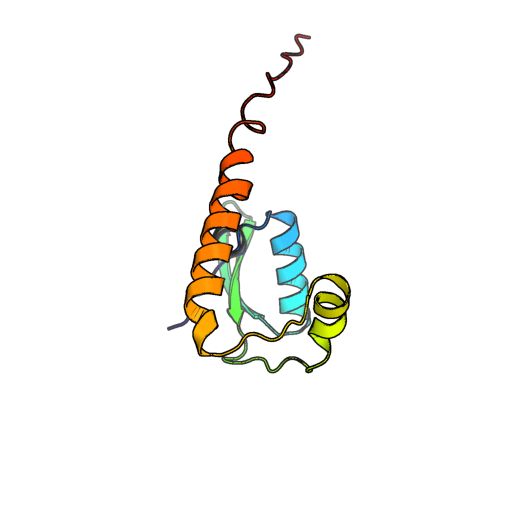6 O O . LYS A 1 99 ? 23.851 17.570 0.914 1.00 55.25 99 LYS A O 1
ATOM 851 N N . LYS A 1 100 ? 22.814 15.598 0.710 1.00 50.81 100 LYS A N 1
ATOM 852 C CA . LYS A 1 100 ? 21.515 16.073 1.235 1.00 50.81 100 LYS A CA 1
ATOM 853 C C . LYS A 1 100 ? 21.366 15.980 2.757 1.00 50.81 100 LYS A C 1
ATOM 855 O O . LYS A 1 100 ? 20.477 16.637 3.297 1.00 50.81 100 LYS A O 1
ATOM 860 N N . ASP A 1 101 ? 22.241 15.252 3.449 1.00 51.25 101 ASP A N 1
ATOM 861 C CA . ASP A 1 101 ? 22.111 15.049 4.899 1.00 51.25 101 ASP A CA 1
ATOM 862 C C . ASP A 1 101 ? 22.721 16.178 5.754 1.00 51.25 101 ASP A C 1
ATOM 864 O O . ASP A 1 101 ? 22.399 16.281 6.936 1.00 51.25 101 ASP A O 1
ATOM 868 N N . THR A 1 102 ? 23.531 17.085 5.193 1.00 45.16 102 THR A N 1
ATOM 869 C CA . THR A 1 102 ? 24.125 18.192 5.973 1.00 45.16 102 THR A CA 1
ATOM 870 C C . THR A 1 102 ? 23.261 19.454 6.046 1.00 45.16 102 THR A C 1
ATOM 872 O O . THR A 1 102 ? 23.381 20.213 7.008 1.00 45.16 102 THR A O 1
ATOM 875 N N . ASP A 1 103 ? 22.340 19.665 5.099 1.00 47.53 103 ASP A N 1
ATOM 876 C CA . ASP A 1 103 ? 21.677 20.972 4.942 1.00 47.53 103 ASP A CA 1
ATOM 877 C C . ASP A 1 103 ? 20.226 21.006 5.462 1.00 47.53 103 ASP A C 1
ATOM 879 O O . ASP A 1 103 ? 19.652 22.081 5.633 1.00 47.53 103 ASP A O 1
ATOM 883 N N . ILE A 1 104 ? 19.628 19.851 5.785 1.00 44.19 104 ILE A N 1
ATOM 884 C CA . ILE A 1 104 ? 18.280 19.782 6.391 1.00 44.19 104 ILE A CA 1
ATOM 885 C C . ILE A 1 104 ? 18.350 19.816 7.932 1.00 44.19 104 ILE A C 1
ATOM 887 O O . ILE A 1 104 ? 17.398 20.248 8.581 1.00 44.19 104 ILE A O 1
ATOM 891 N N . ILE A 1 105 ? 19.486 19.441 8.534 1.00 39.88 105 ILE A N 1
ATOM 892 C CA . ILE A 1 105 ? 19.639 19.336 9.998 1.00 39.88 105 ILE A CA 1
ATOM 893 C C . ILE A 1 105 ? 20.006 20.689 10.650 1.00 39.88 105 ILE A C 1
ATOM 895 O O . ILE A 1 105 ? 19.707 20.906 11.821 1.00 39.88 105 ILE A O 1
ATOM 899 N N . ASN A 1 106 ? 20.548 21.655 9.896 1.00 41.34 106 ASN A N 1
ATOM 900 C CA . ASN A 1 106 ? 21.015 22.943 10.433 1.00 41.34 106 ASN A CA 1
ATOM 901 C C . ASN A 1 106 ? 20.134 24.143 10.049 1.00 41.34 106 ASN A C 1
ATOM 903 O O . ASN A 1 106 ? 20.637 25.198 9.661 1.00 41.34 106 ASN A O 1
ATOM 907 N N . LYS A 1 107 ? 18.809 24.038 10.204 1.00 33.06 107 LYS A N 1
ATOM 908 C CA . LYS A 1 107 ? 17.976 25.245 10.327 1.00 33.06 107 LYS A CA 1
ATOM 909 C C . LYS A 1 107 ? 17.761 25.529 11.816 1.00 33.06 107 LYS A C 1
ATOM 911 O O . LYS A 1 107 ? 16.989 24.803 12.442 1.00 33.06 107 LYS A O 1
ATOM 916 N N . PRO A 1 108 ? 18.410 26.547 12.416 1.00 34.97 108 PRO A N 1
ATOM 917 C CA . PRO A 1 108 ? 18.159 26.882 13.809 1.00 34.97 108 PRO A CA 1
ATOM 918 C C . PRO A 1 108 ? 16.684 27.252 13.969 1.00 34.97 108 PRO A C 1
ATOM 920 O O . PRO A 1 108 ? 16.172 28.173 13.325 1.00 34.97 108 PRO A O 1
ATOM 923 N N . SER A 1 109 ? 15.988 26.503 14.822 1.00 38.25 109 SER A N 1
ATOM 924 C CA . SER A 1 109 ? 14.642 26.821 15.277 1.00 38.25 109 SER A CA 1
ATOM 925 C C . SER A 1 109 ? 14.652 28.227 15.874 1.00 38.25 109 SER A C 1
ATOM 927 O O . SER A 1 109 ? 15.260 28.454 16.923 1.00 38.25 109 SER A O 1
ATOM 929 N N . LYS A 1 110 ? 13.980 29.179 15.218 1.00 39.09 110 LYS A N 1
ATOM 930 C CA . LYS A 1 110 ? 13.643 30.461 15.839 1.00 39.09 110 LYS A CA 1
ATOM 931 C C . LYS A 1 110 ? 12.794 30.159 17.078 1.00 39.09 110 LYS A C 1
ATOM 933 O O . LYS A 1 110 ? 11.634 29.777 16.948 1.00 39.09 110 LYS A O 1
ATOM 938 N N . LYS A 1 111 ? 13.379 30.311 18.270 1.00 39.94 111 LYS A N 1
ATOM 939 C CA . LYS A 1 111 ? 12.625 30.459 19.519 1.00 39.94 111 LYS A CA 1
ATOM 940 C C . LYS A 1 111 ? 11.796 31.734 19.390 1.00 39.94 111 LYS A C 1
ATOM 942 O O . LYS A 1 111 ? 12.339 32.830 19.493 1.00 39.94 111 LYS A O 1
ATOM 947 N N . ASN A 1 112 ? 10.500 31.593 19.144 1.00 38.81 112 ASN A N 1
ATOM 948 C CA . ASN A 1 112 ? 9.561 32.676 19.389 1.00 38.81 112 ASN A CA 1
ATOM 949 C C . ASN A 1 112 ? 9.187 32.624 20.871 1.00 38.81 112 ASN A C 1
ATOM 951 O O . ASN A 1 112 ? 8.381 31.795 21.279 1.00 38.81 112 ASN A O 1
ATOM 955 N N . ASN A 1 113 ? 9.811 33.500 21.658 1.00 41.72 113 ASN A N 1
ATOM 956 C CA . ASN A 1 113 ? 9.304 33.893 22.966 1.00 41.72 113 ASN A CA 1
ATOM 957 C C . ASN A 1 113 ? 8.089 34.802 22.755 1.00 41.72 113 ASN A C 1
ATOM 959 O O . ASN A 1 113 ? 8.255 35.888 22.195 1.00 41.72 113 ASN A O 1
ATOM 963 N N . ARG A 1 114 ? 6.918 34.382 23.232 1.00 42.66 114 ARG A N 1
ATOM 964 C CA . ARG A 1 114 ? 5.889 35.249 23.817 1.00 42.66 114 ARG A CA 1
ATOM 965 C C . ARG A 1 114 ? 5.176 34.477 24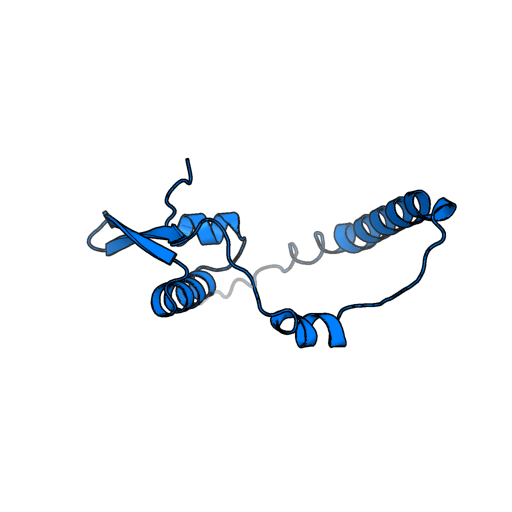.910 1.00 42.66 114 ARG A C 1
ATOM 967 O O . ARG A 1 114 ? 4.851 33.301 24.644 1.00 42.66 114 ARG A O 1
#

Sequence (114 aa):
MVQKKNSQQLAKLLKINRTRIHYHLNILEEFNFIEVVDTDSINGIIQKYYLPTTHTFIPAPNIFNDFFNNISLNFNIDKENEEKFWYELKQLENKFFSKKDTDIINKPSKKNNR

Foldseek 3Di:
DDDWDWLVRVCVVVVHDSVVSVVVVVVCCVVQQKHFPDWDQDVNDIITTIDGPDPDDDDDPCPCVVVCVVPPDDDDDDPVCVVVVVVVVVVVCCVVVVPPPPPVVPDPPPPDDD

pLDDT: mean 82.76, std 19.01, range [33.06, 98.0]

Radius of gyration: 21.58 Å; chains: 1; bounding box: 44×52×50 Å

Secondary structure (DSSP, 8-state):
-PPPEEHHHHHHHHT--HHHHHHHHHHHHHTTSEEEEEEEEETTEEEEEEEESSS-----GGGGHHHHHHH-------GGGHHHHHHHHHHHHHHHHTTSTTTSS---------

Organism: NCBI:txid1321820